Protein AF-A0A8J3HUN3-F1 (afdb_monomer_lite)

Foldseek 3Di:
DDDDDDDDDDDPPPCPVVVQVVCVVVVHPGDDCVPPVPQPDDPVPSDRDPDPPPPPDPDPDDD

Secondary structure (DSSP, 8-state):
-PPPP------TTSSHHHHHHHHHHTT-----TTTTS---B-TTT--B-----------S---

pLDDT: mean 74.79, std 18.57, range [41.72, 97.81]

InterPro domains:
  IPR027417 P-loop containing nucleoside triphosphate hydrolase [SSF52540] (5-47)

Structure (mmCIF, N/CA/C/O backbone):
data_AF-A0A8J3HUN3-F1
#
_entry.id   AF-A0A8J3HUN3-F1
#
loop_
_atom_site.group_PDB
_atom_site.id
_atom_site.type_symbol
_atom_site.label_atom_id
_atom_site.label_alt_id
_atom_site.label_comp_id
_atom_site.label_asym_id
_atom_site.label_entity_id
_atom_site.label_seq_id
_atom_site.pdbx_PDB_ins_code
_atom_site.Cartn_x
_atom_site.Cartn_y
_atom_site.Cartn_z
_atom_site.occupancy
_atom_site.B_iso_or_equiv
_atom_site.auth_seq_id
_atom_site.auth_comp_id
_atom_site.auth_asym_id
_atom_site.auth_atom_id
_atom_site.pdbx_PDB_model_num
ATOM 1 N N . MET A 1 1 ? -17.885 -10.154 14.564 1.00 54.50 1 MET A N 1
ATOM 2 C CA . MET A 1 1 ? -17.997 -10.385 13.104 1.00 54.50 1 MET A CA 1
ATOM 3 C C . MET A 1 1 ? -16.593 -10.335 12.521 1.00 54.50 1 MET A C 1
ATOM 5 O O . MET A 1 1 ? -15.841 -9.461 12.926 1.00 54.50 1 MET A O 1
ATOM 9 N N . GLY A 1 2 ? -16.197 -11.292 11.678 1.00 67.75 2 GLY A N 1
ATOM 10 C CA . GLY A 1 2 ? -14.821 -11.363 11.168 1.00 67.75 2 GLY A CA 1
ATOM 11 C C . GLY A 1 2 ? -14.497 -10.208 10.218 1.00 67.75 2 GLY A C 1
ATOM 12 O O . GLY A 1 2 ? -15.242 -9.970 9.268 1.00 67.75 2 GLY A O 1
ATOM 13 N N . ILE A 1 3 ? -13.395 -9.504 10.473 1.00 81.75 3 ILE A N 1
ATOM 14 C CA . ILE A 1 3 ? -12.854 -8.486 9.567 1.00 81.75 3 ILE A CA 1
ATOM 15 C C . ILE A 1 3 ? -12.154 -9.225 8.420 1.00 81.75 3 ILE A C 1
ATOM 17 O O . ILE A 1 3 ? -11.294 -10.071 8.663 1.00 81.75 3 ILE A O 1
ATOM 21 N N . ARG A 1 4 ? -12.552 -8.951 7.172 1.00 87.81 4 ARG A N 1
ATOM 22 C CA . ARG A 1 4 ? -11.889 -9.513 5.986 1.00 87.81 4 ARG A CA 1
ATOM 23 C C . ARG A 1 4 ? -10.769 -8.579 5.566 1.00 87.81 4 ARG A C 1
ATOM 25 O O . ARG A 1 4 ? -11.027 -7.417 5.265 1.00 87.81 4 ARG A O 1
ATOM 32 N N . ASN A 1 5 ? -9.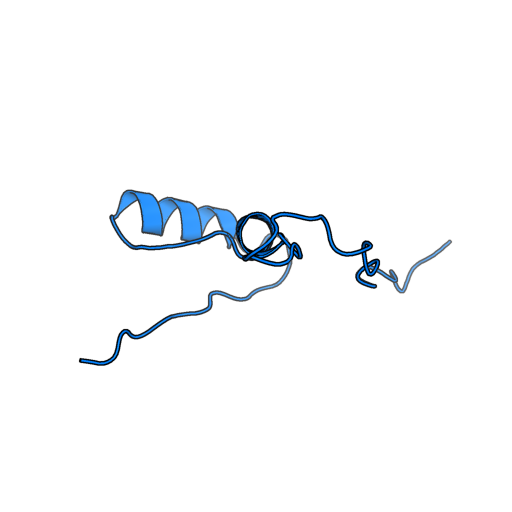557 -9.113 5.521 1.00 90.44 5 ASN A N 1
ATOM 33 C CA . ASN A 1 5 ? -8.378 -8.394 5.063 1.00 90.44 5 ASN A CA 1
ATOM 34 C C . ASN A 1 5 ? -8.018 -8.858 3.651 1.00 90.44 5 ASN A C 1
ATOM 36 O O . ASN A 1 5 ? -8.120 -10.047 3.346 1.00 90.44 5 ASN A O 1
ATOM 40 N N . TYR A 1 6 ? -7.584 -7.923 2.809 1.00 91.56 6 TYR A N 1
ATOM 41 C CA . TYR A 1 6 ? -7.155 -8.195 1.440 1.00 91.56 6 TYR A CA 1
ATOM 42 C C . TYR A 1 6 ? -5.685 -7.821 1.284 1.00 91.56 6 TYR A C 1
ATOM 44 O O . TYR A 1 6 ? -5.269 -6.747 1.718 1.00 91.56 6 TYR A O 1
ATOM 52 N N . LEU A 1 7 ? -4.914 -8.702 0.648 1.00 92.44 7 LEU A N 1
ATOM 53 C CA . LEU A 1 7 ? -3.529 -8.447 0.270 1.00 92.44 7 LEU A CA 1
ATOM 54 C C . LEU A 1 7 ? -3.466 -8.134 -1.227 1.00 92.44 7 LEU A C 1
ATOM 56 O O . LEU A 1 7 ? -4.018 -8.875 -2.040 1.00 92.44 7 LEU A O 1
ATOM 60 N N . ILE A 1 8 ? -2.791 -7.043 -1.583 1.00 91.81 8 ILE A N 1
ATOM 61 C CA . ILE A 1 8 ? -2.624 -6.599 -2.969 1.00 91.81 8 ILE A CA 1
ATOM 62 C C . ILE A 1 8 ? -1.167 -6.831 -3.376 1.00 91.81 8 ILE A C 1
ATOM 64 O O . ILE A 1 8 ? -0.290 -6.027 -3.062 1.00 91.81 8 ILE A O 1
ATOM 68 N N . GLU A 1 9 ? -0.923 -7.932 -4.089 1.00 91.06 9 GLU A N 1
ATOM 69 C CA . GLU A 1 9 ? 0.404 -8.340 -4.563 1.00 91.06 9 GLU A CA 1
ATOM 70 C C . GLU A 1 9 ? 0.654 -7.977 -6.034 1.00 91.06 9 GLU A C 1
ATOM 72 O O . GLU A 1 9 ? -0.260 -7.704 -6.812 1.00 91.06 9 GLU A O 1
ATOM 77 N N . GLY A 1 10 ? 1.928 -7.979 -6.428 1.00 91.25 10 GLY A N 1
ATOM 78 C CA . GLY A 1 10 ? 2.360 -7.748 -7.805 1.00 91.25 10 GLY A CA 1
ATOM 79 C C . GLY A 1 10 ? 3.846 -7.407 -7.899 1.00 91.25 10 GLY A C 1
ATOM 80 O O . GLY A 1 10 ? 4.461 -7.002 -6.910 1.00 91.25 10 GLY A O 1
ATOM 81 N N . VAL A 1 11 ? 4.434 -7.518 -9.092 1.00 92.56 11 VAL A N 1
ATOM 82 C CA . VAL A 1 11 ? 5.849 -7.164 -9.326 1.00 92.56 11 VAL A CA 1
ATOM 83 C C . VAL A 1 11 ? 6.102 -5.652 -9.186 1.00 92.56 11 VAL A C 1
ATOM 85 O O . VAL A 1 11 ? 5.175 -4.857 -9.011 1.00 92.56 11 VAL A O 1
ATOM 88 N N . SER A 1 12 ? 7.366 -5.222 -9.170 1.00 87.94 12 SER A N 1
ATOM 89 C CA . SER A 1 12 ? 7.692 -3.787 -9.108 1.00 87.94 12 SER A CA 1
ATOM 90 C C . SER A 1 12 ? 7.113 -3.040 -10.318 1.00 87.94 12 SER A C 1
ATOM 92 O O . SER A 1 12 ? 7.049 -3.592 -11.411 1.00 87.94 12 SER A O 1
ATOM 94 N N . GLY A 1 13 ? 6.657 -1.801 -10.122 1.00 91.38 13 GLY A N 1
ATOM 95 C CA . GLY A 1 13 ? 6.081 -0.983 -11.198 1.00 91.38 13 GLY A CA 1
ATOM 96 C C . GLY A 1 13 ? 4.625 -1.289 -11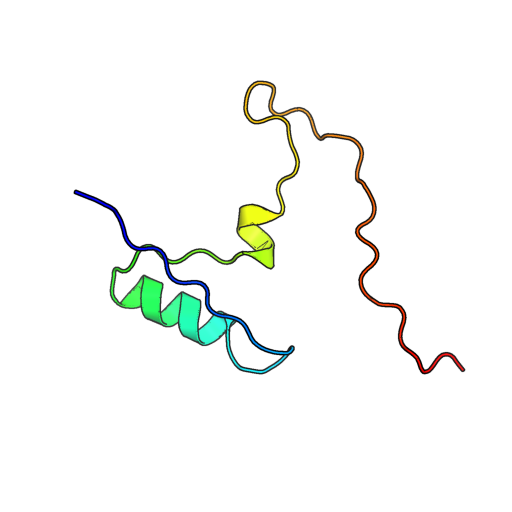.587 1.00 91.38 13 GLY A C 1
ATOM 97 O O . GLY A 1 13 ? 4.078 -0.577 -12.417 1.00 91.38 13 GLY A O 1
ATOM 98 N N . THR A 1 14 ? 3.943 -2.262 -10.966 1.00 95.19 14 THR A N 1
ATOM 99 C CA . THR A 1 14 ? 2.537 -2.605 -11.301 1.00 95.19 14 THR A CA 1
ATOM 100 C C . THR A 1 14 ? 1.474 -1.682 -10.695 1.00 95.19 14 THR A C 1
ATOM 102 O O . THR A 1 14 ? 0.284 -1.966 -10.786 1.00 95.19 14 THR A O 1
ATOM 105 N N . GLY A 1 15 ? 1.874 -0.594 -10.030 1.00 95.06 15 GLY A N 1
ATOM 106 C CA . GLY A 1 15 ? 0.930 0.384 -9.478 1.00 95.06 15 GLY A CA 1
ATOM 107 C C . GLY A 1 15 ? 0.352 0.065 -8.091 1.00 95.06 15 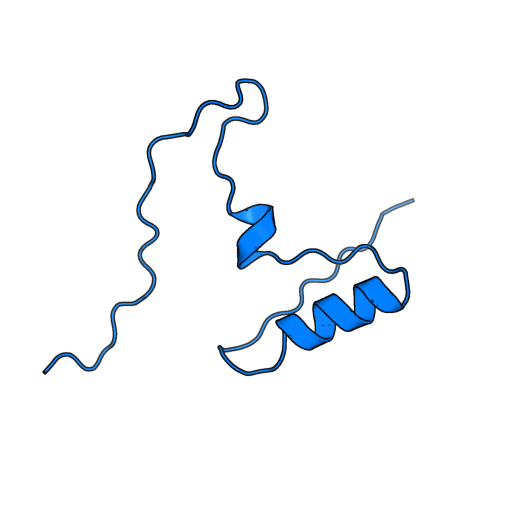GLY A C 1
ATOM 108 O O . GLY A 1 15 ? -0.588 0.736 -7.677 1.00 95.06 15 GLY A O 1
ATOM 109 N N . LYS A 1 16 ? 0.920 -0.886 -7.326 1.00 95.69 16 LYS A N 1
ATOM 110 C CA . LYS A 1 16 ? 0.493 -1.181 -5.933 1.00 95.69 16 LYS A CA 1
ATOM 111 C C . LYS A 1 16 ? 0.377 0.075 -5.057 1.00 95.69 16 LYS A C 1
ATOM 113 O O . LYS A 1 16 ? -0.588 0.225 -4.314 1.00 95.69 16 LYS A O 1
ATOM 118 N N . THR A 1 17 ? 1.333 1.000 -5.184 1.00 93.62 17 THR A N 1
ATOM 119 C CA . THR A 1 17 ? 1.315 2.285 -4.471 1.00 93.62 17 THR A CA 1
ATOM 120 C C . THR A 1 17 ? 0.082 3.108 -4.833 1.00 93.62 17 THR A C 1
ATOM 122 O O . THR A 1 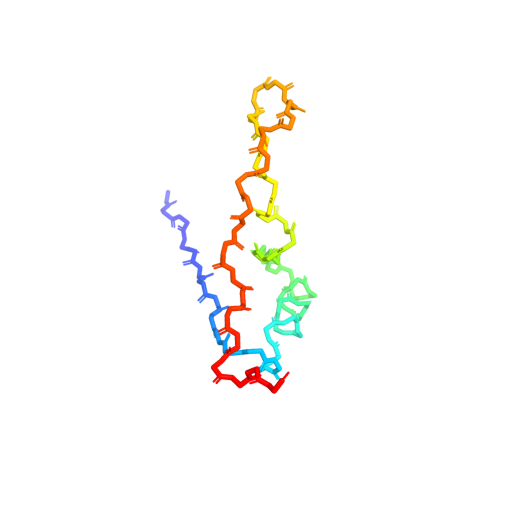17 ? -0.634 3.539 -3.937 1.00 93.62 17 THR A O 1
ATOM 125 N N . SER A 1 18 ? -0.198 3.273 -6.129 1.00 96.06 18 SER A N 1
ATOM 126 C CA . SER A 1 18 ? -1.356 4.026 -6.622 1.00 96.06 18 SER A CA 1
ATOM 127 C C . SER A 1 18 ? -2.675 3.424 -6.141 1.00 96.06 18 SER A C 1
ATOM 129 O O . SER A 1 18 ? -3.563 4.159 -5.721 1.00 96.06 18 SER A O 1
ATOM 131 N N . VAL A 1 19 ? -2.784 2.091 -6.141 1.00 95.88 19 VAL A N 1
ATOM 132 C CA . VAL A 1 19 ? -3.966 1.384 -5.627 1.00 95.88 19 VAL A CA 1
ATOM 133 C C . VAL A 1 19 ? -4.167 1.655 -4.134 1.00 95.88 19 VAL A C 1
ATOM 135 O O . VAL A 1 19 ? -5.273 1.998 -3.726 1.00 95.88 19 VAL A O 1
ATOM 138 N N . CYS A 1 20 ? -3.113 1.551 -3.320 1.00 94.25 20 CYS A N 1
ATOM 139 C CA . CYS A 1 20 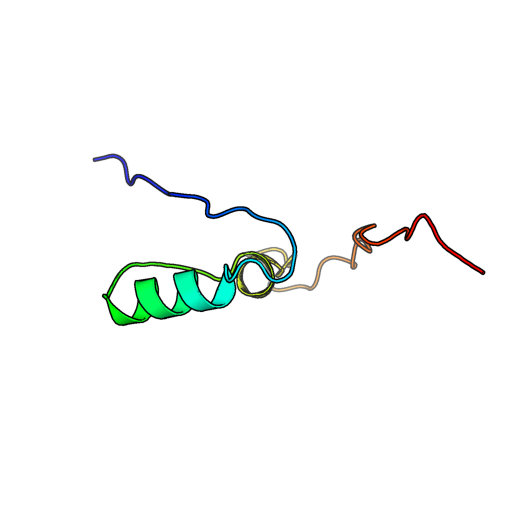? -3.191 1.829 -1.883 1.00 94.25 20 CYS A CA 1
ATOM 140 C C . CYS A 1 20 ? -3.619 3.279 -1.603 1.00 94.25 20 CYS A C 1
ATOM 142 O O . CYS A 1 20 ? -4.540 3.505 -0.820 1.00 94.25 20 CYS A O 1
ATOM 144 N N . THR A 1 21 ? -3.025 4.257 -2.293 1.00 95.25 21 THR A N 1
ATOM 145 C CA . THR A 1 21 ? -3.393 5.675 -2.151 1.00 95.25 21 THR A CA 1
ATOM 146 C C . THR A 1 21 ? -4.853 5.934 -2.527 1.00 95.25 21 THR A C 1
ATOM 148 O O . THR A 1 21 ? -5.547 6.680 -1.839 1.00 95.25 21 THR A O 1
ATOM 151 N N . GLU A 1 22 ? -5.347 5.309 -3.594 1.00 97.81 22 GLU A N 1
ATOM 152 C CA . GLU A 1 22 ? -6.740 5.467 -4.016 1.00 97.81 22 GLU A CA 1
ATOM 153 C C . GLU A 1 22 ? -7.722 4.805 -3.035 1.00 97.81 22 GLU A C 1
ATOM 155 O O . GLU A 1 22 ? -8.772 5.372 -2.734 1.00 97.81 22 GLU A O 1
ATOM 160 N N . LEU A 1 23 ? -7.373 3.647 -2.465 1.00 96.19 23 LEU A N 1
ATOM 161 C CA . LEU A 1 23 ? -8.162 3.013 -1.404 1.00 96.19 23 LEU A CA 1
ATOM 162 C C . LEU A 1 23 ? -8.254 3.900 -0.158 1.00 96.19 23 LEU A C 1
ATOM 164 O O . LEU A 1 23 ? -9.348 4.083 0.375 1.00 96.19 23 LEU A O 1
ATOM 168 N N . GLN A 1 24 ? -7.141 4.507 0.257 1.00 95.44 24 GLN A N 1
ATOM 169 C CA . GLN A 1 24 ? -7.127 5.470 1.361 1.00 95.44 24 GLN A CA 1
ATOM 170 C C . GLN A 1 24 ? -8.002 6.691 1.051 1.00 95.44 24 GLN A C 1
ATOM 172 O O . GLN A 1 24 ? -8.819 7.085 1.880 1.00 95.44 24 GLN A O 1
ATOM 177 N N . ARG A 1 25 ? -7.905 7.253 -0.163 1.00 97.38 25 ARG A N 1
ATOM 178 C CA . ARG A 1 25 ? -8.755 8.374 -0.612 1.00 97.38 25 ARG A CA 1
ATOM 179 C C . ARG A 1 25 ? -10.246 8.050 -0.578 1.00 97.38 25 ARG A C 1
ATOM 181 O O . ARG A 1 25 ? -11.050 8.936 -0.313 1.00 97.38 25 ARG A O 1
ATOM 188 N N . ARG A 1 26 ? -10.615 6.794 -0.827 1.00 97.25 26 ARG A N 1
ATOM 189 C CA . ARG A 1 26 ? -12.000 6.302 -0.757 1.00 97.25 26 ARG A CA 1
ATOM 190 C C . ARG A 1 26 ? -12.455 5.934 0.659 1.00 97.25 26 ARG A C 1
ATOM 192 O O . ARG A 1 26 ? -13.596 5.517 0.825 1.00 97.25 26 ARG A O 1
ATOM 199 N N . GLY A 1 27 ? -11.593 6.087 1.666 1.00 95.88 27 GLY A N 1
ATOM 200 C CA . GLY A 1 27 ? -11.916 5.831 3.070 1.00 95.88 27 GLY A CA 1
ATOM 201 C C . GLY A 1 27 ? -11.726 4.381 3.521 1.00 95.88 27 GLY A C 1
ATOM 202 O O . GLY A 1 27 ? -12.187 4.020 4.602 1.00 95.88 27 GLY A O 1
ATOM 203 N N . TYR A 1 28 ? -11.057 3.537 2.730 1.00 94.81 28 TYR A N 1
ATOM 204 C CA . TYR A 1 28 ? -10.692 2.188 3.167 1.00 94.81 28 TYR A CA 1
ATOM 205 C C . TYR A 1 28 ? -9.443 2.213 4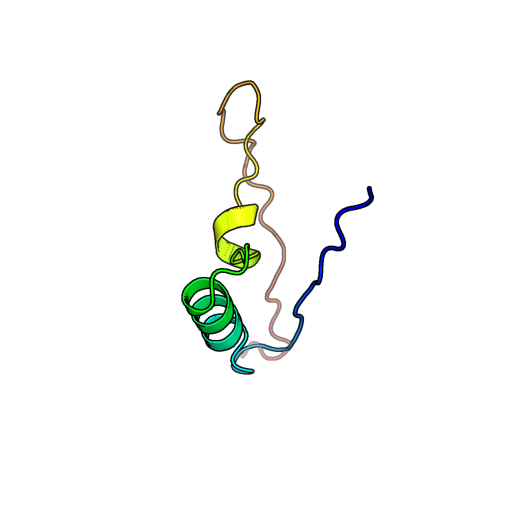.053 1.00 94.81 28 TYR A C 1
ATOM 207 O O . TYR A 1 28 ? -8.501 2.969 3.810 1.00 94.81 28 TYR A O 1
ATOM 215 N N . GLN A 1 29 ? -9.398 1.316 5.041 1.00 92.75 29 GLN A N 1
ATOM 216 C CA . GLN A 1 29 ? -8.202 1.068 5.846 1.00 92.75 29 GLN A CA 1
ATOM 217 C C . GLN A 1 29 ? -7.175 0.274 5.020 1.00 92.75 29 GLN A C 1
ATOM 219 O O . GLN A 1 29 ? -7.143 -0.955 5.055 1.00 92.75 29 GLN A O 1
ATOM 224 N N . ALA A 1 30 ? -6.357 0.986 4.244 1.00 93.50 30 ALA A N 1
ATOM 225 C CA . ALA A 1 30 ? -5.275 0.421 3.443 1.00 93.50 30 ALA A CA 1
ATOM 226 C C . ALA A 1 30 ? -3.908 0.897 3.953 1.00 93.50 30 ALA A C 1
ATOM 228 O O . ALA A 1 30 ? -3.736 2.070 4.289 1.00 93.50 30 ALA A O 1
ATOM 229 N N . ILE A 1 31 ? -2.940 -0.022 3.994 1.00 91.62 31 ILE A N 1
ATOM 230 C CA . ILE A 1 31 ? -1.580 0.207 4.501 1.00 91.62 31 ILE A CA 1
ATOM 231 C C . ILE A 1 31 ? -0.533 -0.208 3.461 1.00 91.62 31 ILE A C 1
ATOM 233 O O . ILE A 1 31 ? -0.707 -1.195 2.742 1.00 91.62 31 ILE A O 1
ATOM 237 N N . HIS A 1 32 ? 0.582 0.520 3.400 1.00 88.81 32 HIS A N 1
ATOM 238 C CA . HIS A 1 32 ? 1.724 0.163 2.554 1.00 88.81 32 HIS A CA 1
ATOM 239 C C . HIS A 1 32 ? 2.590 -0.894 3.250 1.00 88.81 32 HIS A C 1
ATOM 241 O O . HIS A 1 32 ? 3.408 -0.562 4.104 1.00 88.81 32 HIS A O 1
ATOM 247 N N . GLY A 1 33 ? 2.444 -2.170 2.883 1.00 82.12 33 GLY A N 1
ATOM 248 C CA . GLY A 1 33 ? 3.135 -3.277 3.560 1.00 82.12 33 GLY A CA 1
ATOM 249 C C . GLY A 1 33 ? 4.671 -3.216 3.527 1.00 82.12 33 GLY A C 1
ATOM 250 O O . GLY A 1 33 ? 5.328 -3.706 4.437 1.00 82.12 33 GLY A O 1
ATOM 251 N N . ASP A 1 34 ? 5.273 -2.576 2.528 1.00 79.38 34 ASP A N 1
ATOM 252 C CA . ASP A 1 34 ? 6.727 -2.409 2.416 1.00 79.38 34 ASP A CA 1
ATOM 253 C C . ASP A 1 34 ? 7.292 -1.257 3.263 1.00 79.38 34 ASP A C 1
ATOM 255 O O . ASP A 1 34 ? 8.500 -1.215 3.497 1.00 79.38 34 ASP A O 1
ATOM 259 N N . ARG A 1 35 ? 6.445 -0.331 3.727 1.00 70.31 35 ARG A N 1
ATOM 260 C CA . ARG A 1 35 ? 6.842 0.848 4.519 1.00 70.31 35 ARG A CA 1
ATOM 261 C C . ARG A 1 35 ? 6.356 0.752 5.955 1.00 70.31 35 ARG A C 1
ATOM 263 O O . ARG A 1 35 ? 7.140 0.902 6.881 1.00 70.31 35 ARG A O 1
ATOM 270 N N . GLU A 1 36 ? 5.079 0.443 6.115 1.00 65.75 36 GLU A N 1
ATOM 271 C CA . GLU A 1 36 ? 4.359 0.510 7.386 1.00 65.75 36 GLU A CA 1
ATOM 272 C C . GLU A 1 36 ? 4.530 -0.781 8.198 1.00 65.75 36 GLU A C 1
ATOM 274 O O . GLU A 1 36 ? 4.593 -0.734 9.419 1.00 65.75 36 GLU A O 1
ATOM 279 N N . LEU A 1 37 ? 4.688 -1.939 7.538 1.00 64.50 37 LEU A N 1
ATOM 280 C CA . LEU A 1 37 ? 4.957 -3.222 8.215 1.00 64.50 37 LEU A CA 1
ATOM 281 C C . LEU A 1 37 ? 6.452 -3.543 8.323 1.00 64.50 37 LEU A C 1
ATOM 283 O O . LEU A 1 37 ? 6.832 -4.612 8.799 1.00 64.50 37 LEU A O 1
ATOM 287 N N . ARG A 1 38 ? 7.325 -2.643 7.857 1.00 65.44 38 ARG A N 1
ATOM 288 C CA . ARG A 1 38 ? 8.775 -2.874 7.850 1.00 65.44 38 ARG A CA 1
ATOM 289 C C . ARG A 1 38 ? 9.408 -2.701 9.232 1.00 65.44 38 ARG A C 1
ATOM 291 O O . ARG A 1 38 ? 10.565 -3.083 9.411 1.00 65.44 38 ARG A O 1
ATOM 298 N N . TYR A 1 39 ? 8.673 -2.154 10.200 1.00 57.88 39 TYR A N 1
ATOM 299 C CA . TYR A 1 39 ? 9.152 -2.058 11.569 1.00 57.88 39 TYR A CA 1
ATOM 300 C C . TYR A 1 39 ? 9.220 -3.448 12.214 1.00 57.88 39 TYR A C 1
ATOM 302 O O . TYR A 1 39 ? 8.207 -4.050 12.558 1.00 57.88 39 TYR A O 1
ATOM 310 N N . LYS A 1 40 ? 10.446 -3.955 12.369 1.00 56.06 40 LYS A N 1
ATOM 311 C CA . LYS A 1 40 ? 10.781 -5.123 13.193 1.00 56.06 40 LYS A CA 1
ATOM 312 C C . LYS A 1 40 ? 11.373 -4.659 14.533 1.00 56.06 40 LYS A C 1
ATOM 314 O O . LYS A 1 40 ? 12.515 -4.979 14.847 1.00 56.06 40 LYS A O 1
ATOM 319 N N . GLY A 1 41 ? 10.641 -3.847 15.288 1.00 59.84 41 GLY A N 1
ATOM 320 C CA . GLY A 1 41 ? 10.929 -3.624 16.708 1.00 59.84 41 GLY A CA 1
ATOM 321 C C . GLY A 1 41 ? 10.026 -4.501 17.564 1.00 59.84 41 GLY A C 1
ATOM 322 O O . GLY A 1 41 ? 8.945 -4.892 17.119 1.00 59.84 41 GLY A O 1
ATOM 323 N N . ASP A 1 42 ? 10.458 -4.837 18.776 1.00 56.59 42 ASP A N 1
ATOM 324 C CA . ASP A 1 42 ? 9.556 -5.456 19.748 1.00 56.59 42 ASP A CA 1
ATOM 325 C C . ASP A 1 42 ? 8.454 -4.437 20.109 1.00 56.59 42 ASP A C 1
ATOM 327 O O . ASP A 1 42 ? 8.763 -3.379 20.665 1.00 56.59 42 ASP A O 1
ATOM 331 N N . PRO A 1 43 ? 7.170 -4.723 19.812 1.00 58.31 43 PRO A N 1
ATOM 332 C CA . PRO A 1 43 ? 6.073 -3.774 20.007 1.00 58.31 43 PRO A CA 1
ATOM 333 C C . PRO A 1 43 ? 5.836 -3.392 21.476 1.00 58.31 43 PRO A C 1
ATOM 335 O O . PRO A 1 43 ? 5.053 -2.484 21.742 1.00 58.31 43 PRO A O 1
ATOM 338 N N . LYS A 1 44 ? 6.466 -4.078 22.440 1.00 60.81 44 LYS A N 1
ATOM 339 C CA . LYS A 1 44 ? 6.375 -3.754 23.871 1.00 60.81 44 LYS A CA 1
ATOM 340 C C . LYS A 1 44 ? 7.485 -2.833 24.362 1.00 60.81 44 LYS A C 1
ATOM 342 O O . LYS A 1 44 ? 7.299 -2.162 25.372 1.00 60.81 44 LYS A O 1
ATOM 347 N N . THR A 1 45 ? 8.638 -2.851 23.705 1.00 62.44 45 THR A N 1
ATOM 348 C CA . THR A 1 45 ? 9.851 -2.180 24.194 1.00 62.44 45 THR A CA 1
ATOM 349 C C . THR A 1 45 ? 10.346 -1.092 23.253 1.00 62.44 45 THR A C 1
ATOM 351 O O . THR A 1 45 ? 11.218 -0.325 23.647 1.00 62.44 45 THR A O 1
ATOM 354 N N . ASP A 1 46 ? 9.804 -1.031 22.031 1.00 55.84 46 ASP A N 1
ATOM 355 C CA . ASP A 1 46 ? 10.192 -0.100 20.964 1.00 55.84 46 ASP A CA 1
ATOM 356 C C . ASP A 1 46 ? 11.705 -0.118 20.674 1.00 55.84 46 ASP A C 1
ATOM 358 O O . ASP A 1 46 ? 12.287 0.813 20.116 1.00 55.84 46 ASP A O 1
ATOM 362 N N . THR A 1 47 ? 12.371 -1.204 21.080 1.00 57.12 47 THR A N 1
ATOM 363 C CA . THR A 1 47 ? 13.791 -1.395 20.832 1.00 57.12 47 THR A CA 1
ATOM 364 C C . THR A 1 47 ? 13.974 -1.969 19.431 1.00 57.12 47 THR A C 1
ATOM 366 O O . THR A 1 47 ? 13.314 -2.954 19.072 1.00 57.12 47 THR A O 1
ATOM 369 N N . PRO A 1 48 ? 14.860 -1.376 18.609 1.00 55.28 48 PRO A N 1
ATOM 370 C CA . PRO A 1 48 ? 15.138 -1.901 17.285 1.00 55.28 48 PRO A CA 1
ATOM 371 C C . PRO A 1 48 ? 15.773 -3.285 17.430 1.00 55.28 48 PRO A C 1
ATOM 373 O O . PRO A 1 48 ? 16.883 -3.426 17.946 1.00 55.28 48 PRO A O 1
ATOM 376 N N . MET A 1 49 ? 15.064 -4.325 16.987 1.00 56.16 49 MET A N 1
ATOM 377 C CA . MET A 1 49 ? 15.621 -5.670 16.955 1.00 56.16 49 MET A CA 1
ATOM 378 C C . MET A 1 49 ? 16.703 -5.688 15.875 1.00 56.16 49 MET A C 1
ATOM 380 O O . MET A 1 49 ? 16.467 -5.192 14.769 1.00 56.16 49 MET A O 1
ATOM 384 N N . ALA A 1 50 ? 17.891 -6.207 16.209 1.00 55.88 50 ALA A N 1
ATOM 385 C CA . ALA A 1 50 ? 19.048 -6.231 15.316 1.00 55.88 50 ALA A CA 1
ATOM 386 C C . ALA A 1 50 ? 18.615 -6.620 13.897 1.00 55.88 50 ALA A C 1
ATOM 388 O O . ALA A 1 50 ? 17.986 -7.659 13.679 1.00 55.88 50 ALA A O 1
ATOM 389 N N . THR A 1 51 ? 18.888 -5.724 12.954 1.00 48.00 51 THR A N 1
ATOM 390 C CA . THR A 1 51 ? 18.456 -5.787 11.565 1.00 48.00 51 THR A CA 1
ATOM 391 C C . THR A 1 51 ? 18.884 -7.113 10.949 1.00 48.00 51 THR A C 1
ATOM 393 O O . THR A 1 51 ? 20.013 -7.271 10.495 1.00 48.00 51 THR A O 1
ATOM 396 N N . SER A 1 52 ? 17.965 -8.079 10.879 1.00 52.59 52 SER A N 1
ATOM 397 C CA . SER A 1 52 ? 18.115 -9.199 9.958 1.00 52.59 52 SER A CA 1
ATOM 398 C C . SER A 1 52 ? 18.014 -8.603 8.557 1.00 52.59 52 SER A C 1
ATOM 400 O O . SER A 1 52 ? 16.907 -8.291 8.094 1.00 52.59 52 SER A O 1
ATOM 402 N N . VAL A 1 53 ? 19.170 -8.362 7.938 1.00 50.22 53 VAL A N 1
ATOM 403 C CA . VAL A 1 53 ? 19.307 -7.961 6.539 1.00 50.22 53 VAL A CA 1
ATOM 404 C C . VAL A 1 53 ? 18.426 -8.914 5.743 1.00 50.22 53 VAL A C 1
ATOM 406 O O . VAL A 1 53 ? 18.651 -10.119 5.718 1.00 50.22 53 VAL A O 1
ATOM 409 N N . SER A 1 54 ? 17.310 -8.405 5.231 1.00 49.72 54 SER A N 1
ATOM 410 C CA . SER A 1 54 ? 16.410 -9.232 4.441 1.00 49.72 54 SER A CA 1
ATOM 411 C C . SER A 1 54 ? 17.049 -9.370 3.070 1.00 49.72 54 SER A C 1
ATOM 413 O O . SER A 1 54 ? 17.067 -8.396 2.321 1.00 49.72 54 SER A O 1
ATOM 415 N N . ASP A 1 55 ? 17.577 -10.556 2.776 1.00 52.88 55 ASP A N 1
ATOM 416 C CA . ASP A 1 55 ? 18.037 -10.985 1.454 1.00 52.88 55 ASP A CA 1
ATOM 417 C C . ASP A 1 55 ? 16.942 -10.776 0.406 1.00 52.88 55 ASP A C 1
ATOM 419 O O . ASP A 1 55 ? 16.127 -11.659 0.154 1.00 52.88 55 ASP A O 1
ATOM 423 N N . ARG A 1 56 ? 16.883 -9.592 -0.206 1.00 53.47 56 ARG A N 1
ATOM 424 C CA . ARG A 1 56 ? 16.088 -9.335 -1.411 1.00 53.47 56 ARG A CA 1
ATOM 425 C C . ARG A 1 56 ? 16.755 -8.268 -2.272 1.00 53.47 56 ARG A C 1
ATOM 427 O O . ARG A 1 56 ? 16.319 -7.123 -2.288 1.00 53.47 56 ARG A O 1
ATOM 434 N N . HIS A 1 57 ? 17.806 -8.678 -2.981 1.00 49.12 57 HIS A N 1
ATOM 435 C CA . HIS A 1 57 ? 17.915 -8.603 -4.446 1.00 49.12 57 HIS A CA 1
ATOM 436 C C . HIS A 1 57 ? 19.270 -9.203 -4.866 1.00 49.12 57 HIS A C 1
ATOM 438 O O . HIS A 1 57 ? 20.230 -8.477 -5.096 1.00 49.12 57 HIS A O 1
ATOM 444 N N . LEU A 1 58 ? 19.361 -10.533 -4.959 1.00 55.78 58 LEU A N 1
ATOM 445 C CA . LEU A 1 58 ? 20.361 -11.134 -5.842 1.00 55.78 58 LEU A CA 1
ATOM 446 C C . LEU A 1 58 ? 19.818 -10.962 -7.262 1.00 55.78 58 LEU A C 1
ATOM 448 O O . LEU A 1 58 ? 18.906 -11.678 -7.679 1.00 55.78 58 LEU A O 1
ATOM 452 N N . SER A 1 59 ? 20.308 -9.949 -7.970 1.00 54.41 59 SER A N 1
ATOM 453 C CA . SER A 1 59 ? 20.145 -9.872 -9.416 1.00 54.41 59 SER A CA 1
ATOM 454 C C . SER A 1 59 ? 20.836 -11.097 -10.040 1.00 54.41 59 SER A C 1
ATOM 456 O O . SER A 1 59 ? 21.976 -11.391 -9.686 1.00 54.41 59 SER A O 1
ATOM 458 N N . PRO A 1 60 ? 20.213 -11.822 -10.986 1.00 56.69 60 PRO A N 1
ATOM 459 C CA . PRO A 1 60 ? 20.907 -12.883 -11.722 1.00 56.69 60 PRO A CA 1
ATOM 460 C C . PRO A 1 60 ? 21.900 -12.335 -12.765 1.00 56.69 60 PRO A C 1
ATOM 462 O O . PRO A 1 60 ? 22.575 -13.109 -13.433 1.00 56.69 60 PRO A O 1
ATOM 465 N N . PHE A 1 61 ? 22.003 -11.010 -12.904 1.00 60.06 61 PHE A N 1
ATOM 466 C CA . PHE A 1 61 ? 22.930 -10.338 -13.809 1.00 60.06 61 PHE A CA 1
ATOM 467 C C . PHE A 1 61 ? 23.851 -9.420 -13.002 1.00 60.06 61 PHE A C 1
ATOM 469 O O . PHE A 1 61 ? 23.564 -8.237 -12.823 1.00 60.06 61 PHE A O 1
ATOM 476 N N . GLY A 1 62 ? 24.930 -9.990 -12.471 1.00 52.59 62 GLY A N 1
ATOM 477 C CA . GLY A 1 62 ? 26.135 -9.245 -12.120 1.00 52.59 62 GLY A CA 1
ATOM 478 C C . GLY A 1 62 ? 27.120 -9.370 -13.278 1.00 52.59 62 GLY A C 1
ATOM 479 O O . GLY A 1 62 ? 27.550 -10.482 -13.582 1.00 52.59 62 GLY A O 1
ATOM 480 N N . MET A 1 63 ? 27.412 -8.253 -13.945 1.00 41.72 63 MET A N 1
ATOM 481 C CA . MET A 1 63 ? 28.719 -8.039 -14.574 1.00 41.72 63 MET A CA 1
ATOM 482 C C . MET A 1 63 ? 29.647 -7.434 -13.529 1.00 41.72 63 MET A C 1
ATOM 484 O O . MET A 1 63 ? 29.138 -6.616 -12.727 1.00 41.72 63 MET A O 1
#

Sequence (63 aa):
MGIRNYLIEGVSGTGKTSVCTELQRRGYQAIHGDRELRYKGDPKTDTPMATSVSDRHLSPFGM

Radius of gyration: 15.98 Å; chains: 1; bounding box: 47×21×39 Å

Organism: NCBI:txid2778364